Protein AF-A0A4E9F1B1-F1 (afdb_monomer_lite)

InterPro domains:
  IPR003521 ICln [PR01348] (30-45)
  IPR003521 ICln [PR01348] (52-66)
  IPR011993 PH-like domain superfamily [G3DSA:2.30.29.30] (1-97)
  IPR039924 Protein ICln/Lot5/Saf5 [PF03517] (33-86)
  IPR039924 Protein ICln/Lot5/Saf5 [PTHR21399] (10-69)

Sequence (106 aa):
MIVLSNVAVPTDGIRLIQGQVTAYIESESAGEGELTIAESSVTWISNISGQGFSLTYPSIILHAVSRESGKIIGRFIDEINEEKSSLFCTDLFVCSNLFCISFMRR

Structure (mmCIF, N/CA/C/O backbone):
data_AF-A0A4E9F1B1-F1
#
_entry.id   AF-A0A4E9F1B1-F1
#
loop_
_atom_site.group_PDB
_atom_site.id
_atom_site.type_symbol
_atom_site.label_atom_id
_atom_site.label_alt_id
_atom_site.label_comp_id
_atom_site.label_asym_id
_atom_site.label_entity_id
_atom_site.label_seq_id
_atom_site.pdbx_PDB_ins_code
_atom_site.Cartn_x
_atom_site.Cartn_y
_atom_site.Cartn_z
_atom_site.occupancy
_atom_site.B_iso_or_equiv
_atom_site.auth_seq_id
_atom_site.auth_comp_id
_atom_site.auth_asym_id
_atom_site.auth_atom_id
_atom_site.pdbx_PDB_model_num
ATOM 1 N N . MET A 1 1 ? 15.253 -4.364 0.825 1.00 71.69 1 MET A N 1
ATOM 2 C CA . MET A 1 1 ? 14.566 -5.105 -0.262 1.00 71.69 1 MET A CA 1
ATOM 3 C C . MET A 1 1 ? 13.117 -5.453 0.065 1.00 71.69 1 MET A C 1
ATOM 5 O O . MET A 1 1 ? 12.819 -6.300 0.912 1.00 71.69 1 MET A O 1
ATOM 9 N N . ILE A 1 2 ? 12.206 -4.781 -0.634 1.00 77.38 2 ILE A N 1
ATOM 10 C CA . ILE A 1 2 ? 10.764 -5.042 -0.643 1.00 77.38 2 ILE A CA 1
ATOM 11 C C . ILE A 1 2 ? 10.435 -5.645 -2.003 1.00 77.38 2 ILE A C 1
ATOM 13 O O . ILE A 1 2 ? 10.801 -5.082 -3.027 1.00 77.38 2 ILE A O 1
ATOM 17 N N . VAL A 1 3 ? 9.770 -6.798 -2.013 1.00 82.81 3 VAL A N 1
ATOM 18 C CA . VAL A 1 3 ? 9.405 -7.495 -3.250 1.00 82.81 3 VAL A CA 1
ATOM 19 C C . VAL A 1 3 ? 7.907 -7.353 -3.463 1.00 82.81 3 VAL A C 1
ATOM 21 O O . VAL A 1 3 ? 7.120 -7.680 -2.571 1.00 82.81 3 VAL A O 1
ATOM 24 N N . LEU A 1 4 ? 7.522 -6.873 -4.646 1.00 87.75 4 LEU A N 1
ATOM 25 C CA . LEU A 1 4 ? 6.128 -6.855 -5.067 1.00 87.75 4 LEU A CA 1
ATOM 26 C C . LEU A 1 4 ? 5.676 -8.289 -5.336 1.00 87.75 4 LEU A C 1
ATOM 28 O O . LEU A 1 4 ? 6.284 -9.022 -6.111 1.00 87.75 4 LEU A O 1
ATOM 32 N N . SER A 1 5 ? 4.617 -8.702 -4.658 1.00 89.75 5 SER A N 1
ATOM 33 C CA . SER A 1 5 ? 4.042 -10.037 -4.774 1.00 89.75 5 SER A CA 1
ATOM 34 C C . SER A 1 5 ? 2.524 -9.947 -4.753 1.00 89.75 5 SER A C 1
ATOM 36 O O . SER A 1 5 ? 1.951 -8.887 -4.504 1.00 89.75 5 SER A O 1
ATOM 38 N N . ASN A 1 6 ? 1.848 -11.051 -5.053 1.00 90.44 6 ASN A N 1
ATOM 39 C CA . ASN A 1 6 ? 0.400 -11.085 -4.936 1.00 90.44 6 ASN A CA 1
ATOM 40 C C . ASN A 1 6 ? 0.023 -11.073 -3.449 1.00 90.44 6 ASN A C 1
ATOM 42 O O . ASN A 1 6 ? 0.155 -12.088 -2.764 1.00 90.44 6 ASN A O 1
ATOM 46 N N . VAL A 1 7 ? -0.410 -9.917 -2.954 1.00 89.81 7 VAL A N 1
ATOM 47 C CA . VAL A 1 7 ? -0.801 -9.718 -1.556 1.00 89.81 7 VAL A CA 1
ATOM 48 C C . VAL A 1 7 ? -2.315 -9.606 -1.449 1.00 89.81 7 VAL A C 1
ATOM 50 O O . VAL A 1 7 ? -2.974 -9.065 -2.334 1.00 89.81 7 VAL A O 1
ATOM 53 N N . ALA A 1 8 ? -2.875 -10.137 -0.366 1.00 87.75 8 ALA A N 1
ATOM 54 C CA . ALA A 1 8 ? -4.292 -9.991 -0.074 1.00 87.75 8 ALA A CA 1
ATOM 55 C C . ALA A 1 8 ? -4.542 -8.676 0.671 1.00 87.75 8 ALA A C 1
ATOM 57 O O . ALA A 1 8 ? -3.779 -8.310 1.568 1.00 87.75 8 ALA A O 1
ATOM 58 N N . VAL A 1 9 ? -5.630 -7.992 0.320 1.00 87.94 9 VAL A N 1
ATOM 59 C CA . VAL A 1 9 ? -6.112 -6.835 1.080 1.00 87.94 9 VAL A CA 1
ATOM 60 C C . VAL A 1 9 ? -6.564 -7.323 2.463 1.00 87.94 9 VAL A C 1
ATOM 62 O O . VAL A 1 9 ? -7.304 -8.309 2.541 1.00 87.94 9 VAL A O 1
ATOM 65 N N . PRO A 1 10 ? -6.140 -6.674 3.560 1.00 86.69 10 PRO A N 1
ATOM 66 C CA . PRO A 1 10 ? -6.612 -7.027 4.893 1.00 86.69 10 PRO A CA 1
ATOM 67 C C . PRO A 1 10 ? -8.129 -6.836 4.971 1.00 86.69 10 PRO A C 1
ATOM 69 O O . PRO A 1 10 ? -8.646 -5.825 4.508 1.00 86.69 10 PRO A O 1
ATOM 72 N N . THR A 1 11 ? -8.848 -7.806 5.537 1.00 85.62 11 THR A N 1
ATOM 73 C CA . THR A 1 11 ? -10.321 -7.760 5.644 1.00 85.62 11 THR A CA 1
ATOM 74 C C . THR A 1 11 ? -10.792 -7.148 6.965 1.00 85.62 11 THR A C 1
ATOM 76 O O . THR A 1 11 ? -11.854 -6.533 7.022 1.00 85.62 11 THR A O 1
ATOM 79 N N . ASP A 1 12 ? -9.978 -7.258 8.015 1.00 88.56 12 ASP A N 1
ATOM 80 C CA . ASP A 1 12 ? -10.299 -6.805 9.367 1.00 88.56 12 ASP A CA 1
ATOM 81 C C . ASP A 1 12 ? -9.505 -5.559 9.764 1.00 88.56 12 ASP A C 1
ATOM 83 O O . ASP A 1 12 ? -8.343 -5.382 9.390 1.00 88.56 12 ASP A O 1
ATOM 87 N N . GLY A 1 13 ? -10.134 -4.698 10.569 1.00 89.56 13 GLY A N 1
ATOM 88 C CA . GLY A 1 13 ? -9.481 -3.520 11.143 1.00 89.56 13 GLY A CA 1
ATOM 89 C C . GLY A 1 13 ? -9.048 -2.479 10.108 1.00 89.56 13 GLY A C 1
ATOM 90 O O . GLY A 1 13 ? -8.121 -1.718 10.372 1.00 89.56 13 GLY A O 1
ATOM 91 N N . ILE A 1 14 ? -9.664 -2.439 8.923 1.00 92.00 14 ILE A N 1
ATOM 92 C CA . ILE A 1 14 ? -9.366 -1.421 7.909 1.00 92.00 14 ILE A CA 1
ATOM 93 C C . ILE A 1 14 ? -9.719 -0.037 8.469 1.00 92.00 14 ILE A C 1
ATOM 95 O O . ILE A 1 14 ? -10.847 0.214 8.895 1.00 92.00 14 ILE A O 1
ATOM 99 N N . ARG A 1 15 ? -8.747 0.875 8.464 1.00 89.44 15 ARG A N 1
ATOM 100 C CA . ARG A 1 15 ? -8.901 2.268 8.907 1.00 89.44 15 ARG A CA 1
ATOM 101 C C . ARG A 1 15 ? -8.994 3.240 7.742 1.00 89.44 15 ARG A C 1
ATOM 103 O O . ARG A 1 15 ? -9.706 4.233 7.844 1.00 89.44 15 ARG A O 1
ATOM 110 N N . LEU A 1 16 ? -8.273 2.967 6.658 1.00 88.50 16 LEU A N 1
ATOM 111 C CA . LEU A 1 16 ? -8.239 3.826 5.482 1.00 88.50 16 LEU A CA 1
ATOM 112 C C . LEU A 1 16 ? -7.999 2.992 4.228 1.00 88.50 16 LEU A C 1
ATOM 114 O O . LEU A 1 16 ? -7.136 2.118 4.226 1.00 88.50 16 LEU A O 1
ATOM 118 N N . ILE A 1 17 ? -8.715 3.321 3.158 1.00 91.81 17 ILE A N 1
ATOM 119 C CA . ILE A 1 17 ? -8.417 2.871 1.800 1.00 91.81 17 ILE A CA 1
ATOM 120 C C . ILE A 1 17 ? -8.227 4.133 0.966 1.00 91.81 17 ILE A C 1
ATOM 122 O O . ILE A 1 17 ? -9.101 4.999 0.942 1.00 91.81 17 ILE A O 1
ATOM 126 N N . GLN A 1 18 ? -7.073 4.256 0.325 1.00 90.56 18 GLN A N 1
ATOM 127 C CA . GLN A 1 18 ? -6.720 5.390 -0.510 1.00 90.56 18 GLN A CA 1
ATOM 128 C C . GLN A 1 18 ? -6.284 4.883 -1.882 1.00 90.56 18 GLN A C 1
ATOM 130 O O . GLN A 1 18 ? -5.225 4.276 -2.023 1.00 90.56 18 GLN A O 1
ATOM 135 N N . GLY A 1 19 ? -7.094 5.167 -2.899 1.00 91.94 19 GLY A N 1
ATOM 136 C CA . GLY A 1 19 ? -6.711 4.975 -4.295 1.00 91.94 19 GLY A CA 1
ATOM 137 C C . GLY A 1 19 ? -5.762 6.070 -4.786 1.00 91.94 19 GLY A C 1
ATOM 138 O O . GLY A 1 19 ? -5.563 7.085 -4.108 1.00 91.94 19 GLY A O 1
ATOM 139 N N . GLN A 1 20 ? -5.221 5.881 -5.991 1.00 91.06 20 GLN A N 1
ATOM 140 C CA . GLN A 1 20 ? -4.311 6.829 -6.648 1.00 91.06 20 GLN A CA 1
ATOM 141 C C . GLN A 1 20 ? -3.076 7.131 -5.792 1.00 91.06 20 GLN A C 1
ATOM 143 O O . GLN A 1 20 ? -2.730 8.284 -5.515 1.00 91.06 20 GLN A O 1
ATOM 148 N N . VAL A 1 21 ? -2.458 6.061 -5.297 1.00 91.62 21 VAL A N 1
ATOM 149 C CA . VAL A 1 21 ? -1.243 6.118 -4.492 1.00 91.62 21 VAL A CA 1
ATOM 150 C C . VAL A 1 21 ? -0.115 5.470 -5.266 1.00 91.62 21 VAL A C 1
ATOM 152 O O . VAL A 1 21 ? -0.157 4.275 -5.552 1.00 91.62 21 VAL A O 1
ATOM 155 N N . THR A 1 22 ? 0.919 6.243 -5.558 1.00 91.75 22 THR A N 1
ATOM 156 C CA . THR A 1 22 ? 2.142 5.751 -6.180 1.00 91.75 22 THR A CA 1
ATOM 157 C C . THR A 1 22 ? 3.106 5.279 -5.107 1.00 91.75 22 THR A C 1
ATOM 159 O O . THR A 1 22 ? 3.471 6.054 -4.221 1.00 91.75 22 THR A O 1
ATOM 162 N N . ALA A 1 23 ? 3.527 4.018 -5.179 1.00 91.00 23 ALA A N 1
ATOM 163 C CA . ALA A 1 23 ? 4.577 3.499 -4.311 1.00 91.00 23 ALA A CA 1
ATOM 164 C C . ALA A 1 23 ? 5.955 3.653 -4.965 1.00 91.00 23 ALA A C 1
ATOM 166 O O . ALA A 1 23 ? 6.106 3.480 -6.174 1.00 91.00 23 ALA A O 1
ATOM 167 N N . TYR A 1 24 ? 6.961 3.950 -4.151 1.00 87.50 24 TYR A N 1
ATOM 168 C CA . TYR A 1 24 ? 8.361 4.060 -4.536 1.00 87.50 24 TYR A CA 1
ATOM 169 C C . TYR A 1 24 ? 9.186 3.123 -3.666 1.00 87.50 24 TYR A C 1
ATOM 171 O O . TYR A 1 24 ? 9.181 3.268 -2.443 1.00 87.50 24 TYR A O 1
ATOM 179 N N . ILE A 1 25 ? 9.878 2.177 -4.293 1.00 86.50 25 ILE A N 1
ATOM 180 C CA . ILE A 1 25 ? 10.736 1.193 -3.637 1.00 86.50 25 ILE A CA 1
ATOM 181 C C . ILE A 1 25 ? 12.171 1.463 -4.070 1.00 86.50 25 ILE A C 1
ATOM 183 O O . ILE A 1 25 ? 12.432 1.505 -5.264 1.00 86.50 25 ILE A O 1
ATOM 187 N N . GLU A 1 26 ? 13.095 1.656 -3.126 1.00 81.50 26 GLU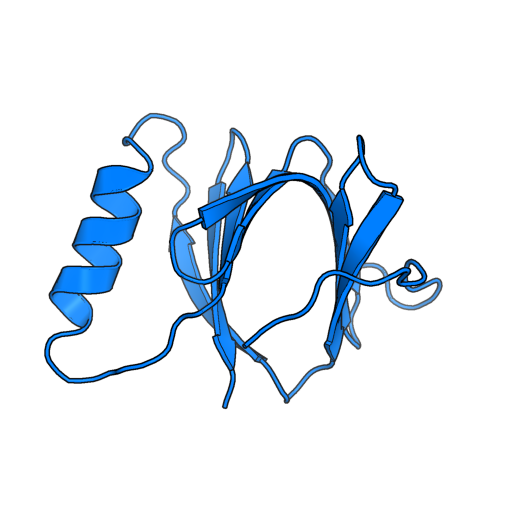 A N 1
ATOM 188 C CA . GLU A 1 26 ? 14.529 1.837 -3.428 1.00 81.50 26 GLU A CA 1
ATOM 189 C C . GLU A 1 26 ? 14.783 2.917 -4.506 1.00 81.50 26 GLU A C 1
ATOM 191 O O . GLU A 1 26 ? 15.652 2.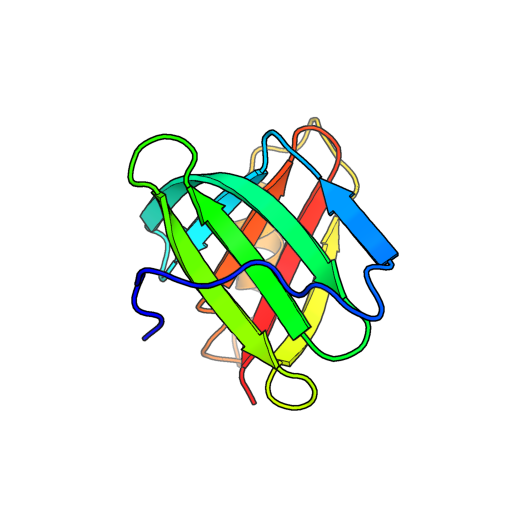769 -5.356 1.00 81.50 26 GLU A O 1
ATOM 196 N N . SER A 1 27 ? 14.021 4.022 -4.464 1.00 74.19 27 SER A N 1
ATOM 197 C CA . SER A 1 27 ? 13.992 5.135 -5.441 1.00 74.19 27 SER A CA 1
ATOM 198 C C . SER A 1 27 ? 13.353 4.855 -6.812 1.00 74.19 27 SER A C 1
ATOM 200 O O . SER A 1 27 ? 13.196 5.781 -7.608 1.00 74.19 27 SER A O 1
ATOM 202 N N . GLU A 1 28 ? 12.876 3.638 -7.064 1.00 83.19 28 GLU A N 1
ATOM 203 C CA . GLU A 1 28 ? 12.118 3.286 -8.266 1.00 83.19 28 GLU A CA 1
ATOM 204 C C . GLU A 1 28 ? 10.609 3.383 -8.025 1.00 83.19 28 GLU A C 1
ATOM 206 O O . GLU A 1 28 ? 10.093 2.958 -6.992 1.00 83.19 28 GLU A O 1
ATOM 211 N N . SER A 1 29 ? 9.860 3.929 -8.985 1.00 85.88 29 SER A N 1
ATOM 212 C CA . SER A 1 29 ? 8.398 3.951 -8.905 1.00 85.88 29 SER A CA 1
ATOM 213 C C . SER A 1 29 ? 7.815 2.573 -9.232 1.00 85.88 29 SER A C 1
ATOM 215 O O . SER A 1 29 ? 7.937 2.105 -10.363 1.00 85.88 29 SER A O 1
ATOM 217 N N . ALA A 1 30 ? 7.093 1.973 -8.288 1.00 89.50 30 ALA A N 1
ATOM 218 C CA . ALA A 1 30 ? 6.315 0.746 -8.483 1.00 89.50 30 ALA A CA 1
ATOM 219 C C . ALA A 1 30 ? 4.995 0.976 -9.255 1.00 89.50 30 ALA A C 1
ATOM 221 O O . ALA A 1 30 ? 4.274 0.025 -9.559 1.00 89.50 30 ALA A O 1
ATOM 222 N N . GLY A 1 31 ? 4.676 2.234 -9.577 1.00 90.56 31 GLY A N 1
ATOM 223 C CA . GLY A 1 31 ? 3.460 2.637 -10.283 1.00 90.56 31 GLY A CA 1
ATOM 224 C C . GLY A 1 31 ? 2.332 3.051 -9.340 1.00 90.56 31 GLY A C 1
ATOM 225 O O . GLY A 1 31 ? 2.532 3.156 -8.131 1.00 90.56 31 GLY A O 1
ATOM 226 N N . GLU A 1 32 ? 1.154 3.313 -9.908 1.00 93.00 32 GLU A N 1
ATOM 227 C CA . GLU A 1 32 ? -0.046 3.715 -9.165 1.00 93.00 32 GLU A CA 1
ATOM 228 C C . GLU A 1 32 ? -0.823 2.491 -8.654 1.00 93.00 32 GLU A C 1
ATOM 230 O O . GLU A 1 32 ? -0.940 1.462 -9.330 1.00 93.00 32 GLU A O 1
ATOM 235 N N . GLY A 1 33 ? -1.366 2.612 -7.449 1.00 94.56 33 GLY A N 1
ATOM 236 C CA . GLY A 1 33 ? -2.112 1.566 -6.777 1.00 94.56 33 GLY A CA 1
ATOM 237 C C . GLY A 1 33 ? -3.045 2.081 -5.689 1.00 94.56 33 GLY A C 1
ATOM 238 O O . GLY A 1 33 ? -3.292 3.283 -5.552 1.00 94.56 33 GLY A O 1
ATOM 239 N N . GLU A 1 34 ? -3.562 1.141 -4.912 1.00 94.38 34 GLU A N 1
ATOM 240 C CA . GLU A 1 34 ? -4.439 1.372 -3.774 1.00 94.38 34 GLU A CA 1
ATOM 241 C C . GLU A 1 34 ? -3.711 1.031 -2.473 1.00 94.38 34 GLU A C 1
ATOM 243 O O . GLU A 1 34 ? -3.207 -0.077 -2.297 1.00 94.38 34 GLU A O 1
ATOM 248 N N . LEU A 1 35 ? -3.652 1.999 -1.559 1.00 92.81 35 LEU A N 1
ATOM 249 C CA . LEU A 1 35 ? -3.104 1.854 -0.217 1.00 92.81 35 LEU A CA 1
ATOM 250 C C . LEU A 1 35 ? -4.231 1.575 0.778 1.00 92.81 35 LEU A C 1
ATOM 252 O O . LEU A 1 35 ? -5.075 2.430 1.034 1.00 92.81 35 LEU A O 1
ATOM 256 N N . THR A 1 36 ? -4.194 0.410 1.403 1.00 92.50 36 THR A N 1
ATOM 257 C CA . THR A 1 36 ? -5.060 0.011 2.509 1.00 92.50 36 THR A CA 1
ATOM 258 C C . THR A 1 36 ? -4.275 0.027 3.815 1.00 92.50 36 THR A C 1
ATOM 260 O O . THR A 1 36 ? -3.312 -0.718 3.987 1.00 92.50 36 THR A O 1
ATOM 263 N N . ILE A 1 37 ? -4.694 0.855 4.765 1.00 90.25 37 ILE A N 1
ATOM 264 C CA . ILE A 1 37 ? -4.154 0.894 6.125 1.00 90.25 37 ILE A CA 1
ATOM 265 C C . ILE A 1 37 ? -5.152 0.184 7.031 1.00 90.25 37 ILE A C 1
ATOM 267 O O . ILE A 1 37 ? -6.263 0.673 7.239 1.00 90.25 37 ILE A O 1
ATOM 271 N N . ALA A 1 38 ? -4.748 -0.952 7.584 1.00 90.88 38 ALA A N 1
ATOM 272 C CA . ALA A 1 38 ? -5.459 -1.667 8.632 1.00 90.88 38 ALA A CA 1
ATOM 273 C C . ALA A 1 38 ? -4.718 -1.543 9.969 1.00 90.88 38 ALA A C 1
ATOM 275 O O . ALA A 1 38 ? -3.549 -1.179 10.018 1.00 90.88 38 ALA A O 1
ATOM 276 N N . GLU A 1 39 ? -5.385 -1.864 11.073 1.00 88.75 39 GLU A N 1
ATOM 277 C CA . GLU A 1 39 ? -4.801 -1.818 12.423 1.00 88.75 39 GLU A CA 1
ATOM 278 C C . GLU A 1 39 ? -3.600 -2.747 12.602 1.00 88.75 39 GLU A C 1
ATOM 280 O O . GLU A 1 39 ? -2.714 -2.469 13.404 1.00 88.75 39 GLU A O 1
ATOM 285 N N . SER A 1 40 ? -3.580 -3.857 11.866 1.00 88.31 40 SER A N 1
ATOM 286 C CA . SER A 1 40 ? -2.536 -4.879 11.939 1.00 88.31 40 SER A CA 1
ATOM 287 C C . SER A 1 40 ? -1.459 -4.712 10.869 1.00 88.31 40 SER A C 1
ATOM 289 O O . SER A 1 40 ? -0.333 -5.180 11.052 1.00 88.31 40 SER A O 1
ATOM 291 N N . SER A 1 41 ? -1.785 -4.077 9.742 1.00 90.44 41 SER A N 1
ATOM 292 C CA . SER A 1 41 ? -0.904 -4.018 8.578 1.00 90.44 41 SER A CA 1
ATOM 293 C C . SER A 1 41 ? -1.251 -2.893 7.609 1.00 90.44 41 SER A C 1
ATOM 295 O O . SER A 1 41 ? -2.390 -2.447 7.518 1.00 90.44 41 SER A O 1
ATOM 297 N N . VAL A 1 42 ? -0.262 -2.478 6.826 1.00 90.81 42 VAL A N 1
ATOM 298 C CA . VAL A 1 42 ? -0.425 -1.599 5.668 1.00 90.81 42 VAL A CA 1
ATOM 299 C C . VAL A 1 42 ? -0.187 -2.414 4.415 1.00 90.81 42 VAL A C 1
ATOM 301 O O . VAL A 1 42 ? 0.855 -3.048 4.279 1.00 90.81 42 VAL A O 1
ATOM 304 N N . THR A 1 43 ? -1.134 -2.383 3.490 1.00 93.12 43 THR A N 1
ATOM 305 C CA . THR A 1 43 ? -1.050 -3.088 2.214 1.00 93.12 43 THR A CA 1
ATOM 306 C C . THR A 1 43 ? -1.189 -2.097 1.078 1.00 93.12 43 THR A C 1
ATOM 308 O O . THR A 1 43 ? -2.080 -1.260 1.101 1.00 93.12 43 THR A O 1
ATOM 311 N N . TRP A 1 44 ? -0.320 -2.178 0.083 1.00 94.56 44 TRP A N 1
ATOM 312 C CA . TRP A 1 44 ? -0.447 -1.414 -1.152 1.00 94.56 44 TRP A CA 1
ATOM 313 C C . TRP A 1 44 ? -0.477 -2.377 -2.327 1.00 94.56 44 TRP A C 1
ATOM 315 O O . TRP A 1 44 ? 0.350 -3.285 -2.357 1.00 94.56 44 TRP A O 1
ATOM 325 N N . ILE A 1 45 ? -1.396 -2.184 -3.273 1.00 95.12 45 ILE A N 1
ATOM 326 C CA . ILE A 1 45 ? -1.547 -3.029 -4.466 1.00 95.12 45 ILE A CA 1
ATOM 327 C C . ILE A 1 45 ? -1.570 -2.152 -5.713 1.00 95.12 45 ILE A C 1
ATOM 329 O O . ILE A 1 45 ? -2.403 -1.258 -5.825 1.00 95.12 45 ILE A O 1
ATOM 333 N N . SER A 1 46 ? -0.685 -2.430 -6.668 1.00 94.62 46 SER A N 1
ATOM 334 C CA . SER A 1 46 ? -0.676 -1.781 -7.977 1.00 94.62 46 SER A CA 1
ATOM 335 C C . SER A 1 46 ? -1.944 -2.107 -8.760 1.00 94.62 46 SER A C 1
ATOM 337 O O . SER A 1 46 ? -2.317 -3.271 -8.904 1.00 94.62 46 SER A O 1
ATOM 339 N N . ASN A 1 47 ? -2.551 -1.082 -9.355 1.00 91.94 47 ASN A N 1
ATOM 340 C CA . ASN A 1 47 ? -3.733 -1.247 -10.199 1.00 91.94 47 ASN A CA 1
ATOM 341 C C . ASN A 1 47 ? -3.398 -1.923 -11.546 1.00 91.94 47 ASN A C 1
ATOM 343 O O . ASN A 1 47 ? -4.250 -2.547 -12.168 1.00 91.94 47 ASN A O 1
ATOM 347 N N . ILE A 1 48 ? -2.146 -1.804 -12.005 1.00 89.69 48 ILE A N 1
ATOM 348 C CA . ILE A 1 48 ? -1.716 -2.306 -13.319 1.00 89.69 48 ILE A CA 1
ATOM 349 C C . ILE A 1 48 ? -1.256 -3.763 -13.227 1.00 89.69 48 ILE A C 1
ATOM 351 O O . ILE A 1 48 ? -1.669 -4.591 -14.035 1.00 89.69 48 ILE A O 1
ATOM 355 N N . SER A 1 49 ? -0.384 -4.085 -12.266 1.00 89.12 49 SER A N 1
ATOM 356 C CA . SER A 1 49 ? 0.182 -5.436 -12.142 1.00 89.12 49 SER A CA 1
ATOM 357 C C . SER A 1 49 ? -0.634 -6.359 -11.236 1.00 89.12 49 SER A C 1
ATOM 359 O O . SER A 1 49 ? -0.419 -7.570 -11.266 1.00 89.12 49 SER A O 1
ATOM 361 N N . GLY A 1 50 ? -1.525 -5.811 -10.399 1.00 90.25 50 GLY A N 1
ATOM 362 C CA . GLY A 1 50 ? -2.197 -6.552 -9.327 1.00 90.25 50 GLY A CA 1
ATOM 363 C C . GLY A 1 50 ? -1.249 -7.011 -8.211 1.00 90.25 50 GLY A C 1
ATOM 364 O O . GLY A 1 50 ? -1.658 -7.742 -7.312 1.00 90.25 50 GLY A O 1
ATOM 365 N N . GLN A 1 51 ? 0.022 -6.605 -8.259 1.00 92.81 51 GLN A N 1
ATOM 366 C CA . GLN A 1 51 ? 1.031 -6.949 -7.264 1.00 92.81 51 GLN A CA 1
ATOM 367 C C . GLN A 1 51 ? 1.246 -5.800 -6.292 1.00 92.81 51 GLN A C 1
ATOM 369 O O . GLN A 1 51 ? 1.052 -4.630 -6.614 1.00 92.81 51 GLN A O 1
ATOM 374 N N . GLY A 1 52 ? 1.690 -6.144 -5.095 1.00 93.56 52 GLY A N 1
ATOM 375 C CA . GLY A 1 52 ? 1.775 -5.217 -3.993 1.00 93.56 52 GLY A CA 1
ATOM 376 C C . GLY A 1 52 ? 2.714 -5.675 -2.894 1.00 93.56 52 GLY A C 1
ATOM 377 O O . GLY A 1 52 ? 3.435 -6.664 -3.021 1.00 93.56 52 GLY A O 1
ATOM 378 N N . PHE A 1 53 ? 2.684 -4.956 -1.784 1.00 92.19 53 PHE A N 1
ATOM 379 C CA . PHE A 1 53 ? 3.350 -5.354 -0.552 1.00 92.19 53 PHE A CA 1
ATOM 380 C C . PHE A 1 53 ? 2.371 -5.245 0.611 1.00 92.19 53 PHE A C 1
ATOM 382 O O . PHE A 1 53 ? 1.469 -4.411 0.601 1.00 92.19 53 PHE A O 1
ATOM 389 N N . SER A 1 54 ? 2.579 -6.070 1.631 1.00 91.25 54 SER A N 1
ATOM 390 C CA . SER A 1 54 ? 1.870 -5.988 2.902 1.00 91.25 54 SER A CA 1
ATOM 391 C C . SER A 1 54 ? 2.898 -5.947 4.026 1.00 91.25 54 SER A C 1
ATOM 393 O O . SER A 1 54 ? 3.856 -6.723 4.042 1.00 91.25 54 SER A O 1
ATOM 395 N N . LEU A 1 55 ? 2.752 -4.979 4.921 1.00 88.81 55 LEU A N 1
ATOM 396 C CA . LEU A 1 55 ? 3.682 -4.679 5.999 1.00 88.81 55 LEU A CA 1
ATOM 397 C C . LEU A 1 55 ? 2.917 -4.702 7.310 1.00 88.81 55 LEU A C 1
ATOM 399 O O . LEU A 1 55 ? 2.080 -3.842 7.562 1.00 88.81 55 LEU A O 1
ATOM 403 N N . THR A 1 56 ? 3.204 -5.686 8.148 1.00 87.75 56 THR A N 1
ATOM 404 C CA . THR A 1 56 ? 2.578 -5.830 9.462 1.00 87.75 56 THR A CA 1
ATOM 405 C C . THR A 1 56 ? 3.242 -4.925 10.493 1.00 87.75 56 THR A C 1
ATOM 407 O O . THR A 1 56 ? 4.467 -4.800 10.527 1.00 87.75 56 THR A O 1
ATOM 410 N N . TYR A 1 57 ? 2.457 -4.339 11.391 1.00 83.94 57 TYR A N 1
ATOM 411 C CA . TYR A 1 57 ? 3.003 -3.708 12.591 1.00 83.94 57 TYR A CA 1
ATOM 412 C C . TYR A 1 57 ? 3.467 -4.790 13.585 1.00 83.94 57 TYR A C 1
ATOM 414 O O . TYR A 1 57 ? 2.821 -5.834 13.680 1.00 83.94 57 TYR A O 1
ATOM 422 N N . PRO A 1 58 ? 4.573 -4.593 14.333 1.00 80.62 58 PRO A N 1
ATOM 423 C CA . PRO A 1 58 ? 5.399 -3.386 14.442 1.00 80.62 58 PRO A CA 1
ATOM 424 C C . PRO A 1 58 ? 6.630 -3.378 13.509 1.00 80.62 58 PRO A C 1
ATOM 426 O O . PRO A 1 58 ? 7.592 -2.664 13.779 1.00 80.62 58 PRO A O 1
ATOM 429 N N . SER A 1 59 ? 6.648 -4.178 12.436 1.00 78.81 59 SER A N 1
ATOM 430 C CA . SER A 1 59 ? 7.811 -4.300 11.536 1.00 78.81 59 SER A CA 1
ATOM 431 C C . SER A 1 59 ? 8.118 -3.023 10.746 1.00 78.81 59 SER A C 1
ATOM 433 O O . SER A 1 59 ? 9.196 -2.901 10.165 1.00 78.81 59 SER A O 1
ATOM 435 N N . ILE A 1 60 ? 7.175 -2.080 10.716 1.00 76.19 60 ILE A N 1
ATOM 436 C CA . ILE A 1 60 ? 7.323 -0.765 10.099 1.00 76.19 60 ILE A CA 1
ATOM 437 C C . ILE A 1 60 ? 7.074 0.350 11.108 1.00 76.19 60 ILE A C 1
ATOM 439 O O . ILE A 1 60 ? 6.205 0.246 11.975 1.00 76.19 60 ILE A O 1
ATOM 443 N N . ILE A 1 61 ? 7.814 1.440 10.941 1.00 75.25 61 ILE A N 1
ATOM 444 C CA . ILE A 1 61 ? 7.618 2.704 11.641 1.00 75.25 61 ILE A CA 1
ATOM 445 C C . ILE A 1 61 ? 7.290 3.755 10.582 1.00 75.25 61 ILE A C 1
ATOM 447 O O . ILE A 1 61 ? 7.954 3.853 9.545 1.00 75.25 61 ILE A O 1
ATOM 451 N N . LEU A 1 62 ? 6.237 4.529 10.835 1.00 71.31 62 LEU A N 1
ATOM 452 C CA . LEU A 1 62 ? 5.932 5.700 10.026 1.00 71.31 62 LEU A CA 1
ATOM 453 C C . LEU A 1 62 ? 6.983 6.770 10.332 1.00 71.31 62 LEU A C 1
ATOM 455 O O . LEU A 1 62 ? 7.071 7.250 11.458 1.00 71.31 62 LEU A O 1
ATOM 459 N N . HIS A 1 63 ? 7.811 7.075 9.334 1.00 68.81 63 HIS A N 1
ATOM 460 C CA . HIS A 1 63 ? 8.991 7.919 9.501 1.00 68.81 63 HIS A CA 1
ATOM 461 C C . HIS A 1 63 ? 8.670 9.398 9.287 1.00 68.81 63 HIS A C 1
ATOM 463 O O . HIS A 1 63 ? 9.085 10.246 10.065 1.00 68.81 63 HIS A O 1
ATOM 469 N N . ALA A 1 64 ? 7.912 9.713 8.235 1.00 72.19 64 ALA A N 1
ATOM 470 C CA . ALA A 1 64 ? 7.551 11.083 7.885 1.00 72.19 64 ALA A CA 1
ATOM 471 C C . ALA A 1 64 ? 6.219 11.115 7.130 1.00 72.19 64 ALA A C 1
ATOM 473 O O . ALA A 1 64 ? 5.907 10.188 6.377 1.00 72.19 64 ALA A O 1
ATOM 474 N N . VAL A 1 65 ? 5.458 12.199 7.310 1.00 73.75 65 VAL A N 1
ATOM 475 C CA . VAL A 1 65 ? 4.226 12.489 6.563 1.00 73.75 65 VAL A CA 1
ATOM 476 C C . VAL A 1 65 ? 4.279 13.931 6.076 1.00 73.75 65 VAL A C 1
ATOM 478 O O . VAL A 1 65 ? 4.399 14.845 6.886 1.00 73.75 65 VAL A O 1
ATOM 481 N N . SER A 1 66 ? 4.133 14.141 4.770 1.00 75.69 66 SER A N 1
ATOM 482 C CA . SER A 1 66 ? 3.944 15.468 4.174 1.00 75.69 66 SER A CA 1
ATOM 483 C C . SER A 1 66 ? 2.538 15.605 3.607 1.00 75.69 66 SER A C 1
ATOM 485 O O . SER A 1 66 ? 1.982 14.640 3.087 1.00 75.69 66 SER A O 1
ATOM 487 N N . ARG A 1 67 ? 1.963 16.808 3.720 1.00 69.31 67 ARG A N 1
ATOM 488 C CA . ARG A 1 67 ? 0.628 17.176 3.209 1.00 69.31 67 ARG A CA 1
ATOM 489 C C . ARG A 1 67 ? 0.679 18.133 2.016 1.00 69.31 67 ARG A C 1
ATOM 491 O O . ARG A 1 67 ? -0.351 18.667 1.617 1.00 69.31 67 ARG A O 1
ATOM 498 N N . GLU A 1 68 ? 1.859 18.403 1.466 1.00 59.62 68 GLU A N 1
ATOM 499 C CA . GLU A 1 68 ? 1.967 19.335 0.346 1.00 59.62 68 GLU A CA 1
ATOM 500 C C . GLU A 1 68 ? 1.819 18.606 -0.988 1.00 59.62 68 GLU A C 1
ATOM 502 O O . GLU A 1 68 ? 2.766 18.029 -1.509 1.00 59.62 68 GLU A O 1
ATOM 507 N N . SER A 1 69 ? 0.624 18.699 -1.570 1.00 54.47 69 SER A N 1
ATOM 508 C CA . SER A 1 69 ? 0.314 18.237 -2.929 1.00 54.47 69 SER A CA 1
ATOM 509 C C . SER A 1 69 ? 1.135 18.937 -4.022 1.00 54.47 69 SER A C 1
ATOM 511 O O . SER A 1 69 ? 1.253 18.432 -5.135 1.00 54.47 69 SER A O 1
ATOM 513 N N . GLY A 1 70 ? 1.695 20.115 -3.717 1.00 53.22 70 GLY A N 1
ATOM 514 C CA . GLY A 1 70 ? 2.392 20.974 -4.677 1.00 53.22 70 GLY A CA 1
ATOM 515 C C . GLY A 1 70 ? 3.919 20.904 -4.645 1.00 53.22 70 GLY A C 1
ATOM 516 O O . GLY A 1 70 ? 4.562 21.413 -5.565 1.00 53.22 70 GLY A O 1
ATOM 517 N N . LYS A 1 71 ? 4.534 20.301 -3.619 1.00 49.28 71 LYS A N 1
ATOM 518 C CA . LYS A 1 71 ? 5.995 20.193 -3.561 1.00 49.28 71 LYS A CA 1
ATOM 519 C C . LYS A 1 71 ? 6.430 18.864 -4.153 1.00 49.28 71 LYS A C 1
ATOM 521 O O . LYS A 1 71 ? 6.270 17.815 -3.546 1.00 49.28 71 LYS A O 1
ATOM 526 N N . ILE A 1 72 ? 6.962 18.984 -5.372 1.00 51.09 72 ILE A N 1
ATOM 527 C CA . ILE A 1 72 ? 7.764 18.023 -6.138 1.00 51.09 72 ILE A CA 1
ATOM 528 C C . ILE A 1 72 ? 8.246 16.883 -5.239 1.00 51.09 72 ILE A C 1
ATOM 530 O O . ILE A 1 72 ? 9.003 17.138 -4.312 1.00 51.09 72 ILE A O 1
ATOM 534 N N . ILE A 1 73 ? 7.842 15.647 -5.539 1.00 53.84 73 ILE A N 1
ATOM 535 C CA . ILE A 1 73 ? 8.270 14.413 -4.851 1.00 53.84 73 ILE A CA 1
ATOM 536 C C . ILE A 1 73 ? 9.781 14.418 -4.558 1.00 53.84 73 ILE A C 1
ATOM 538 O O . ILE A 1 73 ? 10.195 14.024 -3.474 1.00 53.84 73 ILE A O 1
ATOM 542 N N . GLY A 1 74 ? 10.581 14.962 -5.483 1.00 55.41 74 GLY A N 1
ATOM 543 C CA . GLY A 1 74 ? 12.008 15.239 -5.301 1.00 55.41 74 GLY A CA 1
ATOM 544 C C . GLY A 1 74 ? 12.339 16.034 -4.035 1.00 55.41 74 GLY A C 1
ATOM 545 O O . GLY A 1 74 ? 13.166 15.570 -3.275 1.00 55.41 74 GLY A O 1
ATOM 546 N N . ARG A 1 75 ? 11.641 17.136 -3.721 1.00 58.97 75 ARG A N 1
ATOM 547 C CA . ARG A 1 75 ? 11.854 17.890 -2.471 1.00 58.97 75 ARG A CA 1
ATOM 548 C C . ARG A 1 75 ? 11.511 17.095 -1.223 1.00 58.97 75 ARG A C 1
ATOM 550 O O . ARG A 1 75 ? 12.232 17.216 -0.251 1.00 58.97 75 ARG A O 1
ATOM 557 N N . PHE A 1 76 ? 10.446 16.292 -1.229 1.00 57.66 76 PHE A N 1
ATOM 558 C CA . PHE A 1 76 ? 10.150 15.448 -0.067 1.00 57.66 76 PHE A CA 1
ATOM 559 C C . PHE A 1 76 ? 11.219 14.365 0.110 1.00 57.66 76 PHE A C 1
ATOM 561 O O . PHE A 1 76 ? 11.633 14.093 1.232 1.00 57.66 76 PHE A O 1
ATOM 568 N N . ILE A 1 77 ? 11.702 13.781 -0.994 1.00 56.25 77 ILE A N 1
ATOM 569 C CA . ILE A 1 77 ? 12.843 12.862 -0.981 1.00 56.25 77 ILE A CA 1
ATOM 570 C C . ILE A 1 77 ? 14.104 13.585 -0.500 1.00 56.25 77 ILE A C 1
ATOM 572 O O . ILE A 1 77 ? 14.794 13.014 0.329 1.00 56.25 77 ILE A O 1
ATOM 576 N N . ASP A 1 78 ? 14.378 14.811 -0.951 1.00 61.56 78 ASP A N 1
ATOM 577 C CA . ASP A 1 78 ? 15.533 15.622 -0.550 1.00 61.56 78 ASP A CA 1
ATOM 578 C C . ASP A 1 78 ? 15.450 16.026 0.925 1.00 61.56 78 ASP A C 1
ATOM 580 O O . ASP A 1 78 ? 16.429 15.854 1.631 1.00 61.56 78 ASP A O 1
ATOM 584 N N . GLU A 1 79 ? 14.295 16.477 1.428 1.00 59.84 79 GLU A N 1
ATOM 585 C CA . GLU A 1 79 ? 14.065 16.783 2.851 1.00 59.84 79 GLU A CA 1
ATOM 586 C C . GLU A 1 79 ? 14.302 15.538 3.711 1.00 59.84 79 GLU A C 1
ATOM 588 O O . GLU A 1 79 ? 15.042 15.569 4.693 1.00 59.84 79 GLU A O 1
ATOM 593 N N . ILE A 1 80 ? 13.743 14.403 3.285 1.00 55.97 80 ILE A N 1
ATOM 594 C CA . ILE A 1 80 ? 13.991 13.122 3.933 1.00 55.97 80 ILE A CA 1
ATOM 595 C C . ILE A 1 80 ? 15.467 12.712 3.805 1.00 55.97 80 ILE A C 1
ATOM 597 O O . ILE A 1 80 ? 15.988 12.077 4.712 1.00 55.97 80 ILE A O 1
ATOM 601 N N . ASN A 1 81 ? 16.140 12.996 2.689 1.00 55.44 81 ASN A N 1
ATOM 602 C CA . ASN A 1 81 ? 17.534 12.620 2.457 1.00 55.44 81 ASN A CA 1
ATOM 603 C C . ASN A 1 81 ? 18.522 13.548 3.188 1.00 55.44 81 ASN A C 1
ATOM 605 O O . ASN A 1 81 ? 19.612 13.127 3.567 1.00 55.44 81 ASN A O 1
ATOM 609 N N . GLU A 1 82 ? 18.131 14.792 3.446 1.00 57.78 82 GLU A N 1
ATOM 610 C CA . GLU A 1 82 ? 18.914 15.773 4.190 1.00 57.78 82 GLU A CA 1
ATOM 611 C C . GLU A 1 82 ? 18.877 15.473 5.696 1.00 57.78 82 GLU A C 1
ATOM 613 O O . GLU A 1 82 ? 19.920 15.523 6.351 1.00 57.78 82 GLU A O 1
ATOM 618 N N . GLU A 1 83 ? 17.745 14.993 6.235 1.00 53.84 83 GLU A N 1
ATOM 619 C CA . GLU A 1 83 ? 17.708 14.400 7.587 1.00 53.84 83 GLU A CA 1
ATOM 620 C C . GLU A 1 83 ? 18.527 13.089 7.701 1.00 53.84 83 GLU A C 1
ATOM 622 O O . GLU A 1 83 ? 18.832 12.632 8.805 1.00 53.84 83 GLU A O 1
ATOM 627 N N . LYS A 1 84 ? 18.944 12.482 6.579 1.00 50.16 84 LYS A N 1
ATOM 628 C CA . LYS A 1 84 ? 19.533 11.129 6.492 1.00 50.16 84 LYS A CA 1
ATOM 629 C C . LYS A 1 84 ? 21.049 11.029 6.409 1.00 50.16 84 LYS A C 1
ATOM 631 O O . LYS A 1 84 ? 21.544 9.924 6.180 1.00 50.16 84 LYS A O 1
ATOM 636 N N . SER A 1 85 ? 21.817 12.083 6.677 1.00 50.31 85 SER A N 1
ATOM 637 C CA . SER A 1 85 ? 23.285 11.9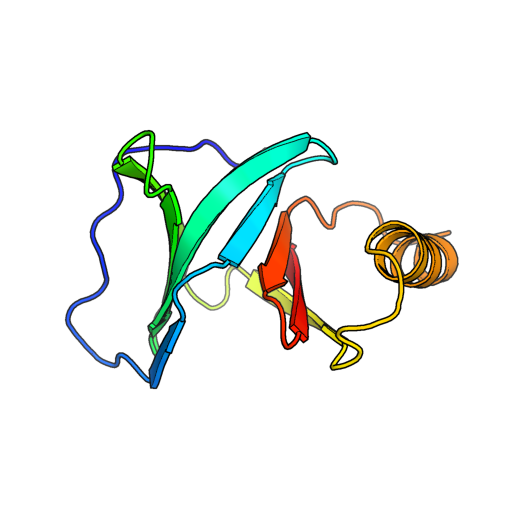31 6.732 1.00 50.31 85 SER A CA 1
ATOM 638 C C . SER A 1 85 ? 23.753 10.814 7.706 1.00 50.31 85 SER A C 1
ATOM 640 O O . SER A 1 85 ? 24.882 10.344 7.602 1.00 50.31 85 SER A O 1
ATOM 642 N N . SER A 1 86 ? 22.890 10.303 8.606 1.00 50.62 86 SER A N 1
ATOM 643 C CA . SER A 1 86 ? 23.205 9.156 9.478 1.00 50.62 86 SER A CA 1
ATOM 644 C C . SER A 1 86 ? 22.285 7.921 9.410 1.00 50.62 86 SER A C 1
ATOM 646 O O . SER A 1 86 ? 22.673 6.878 9.939 1.00 50.62 86 SER A O 1
ATOM 648 N N . LEU A 1 87 ? 21.102 7.970 8.786 1.00 47.25 87 LEU A N 1
ATOM 649 C CA . LEU A 1 87 ? 20.097 6.894 8.884 1.00 47.25 87 LEU A CA 1
ATOM 650 C C . LEU A 1 87 ? 19.768 6.304 7.506 1.00 47.25 87 LEU A C 1
ATOM 652 O O . LEU A 1 87 ? 18.812 6.673 6.827 1.00 47.25 87 LEU A O 1
ATOM 656 N N . PHE A 1 88 ? 20.604 5.347 7.111 1.00 48.06 88 PHE A N 1
ATOM 657 C CA . PHE A 1 88 ? 20.336 4.353 6.073 1.00 48.06 88 PHE A CA 1
ATOM 658 C C . PHE A 1 88 ? 18.901 3.772 6.178 1.00 48.06 88 PHE A C 1
ATOM 660 O O . PHE A 1 88 ? 18.389 3.575 7.278 1.00 48.06 88 PHE A O 1
ATOM 667 N N . CYS A 1 89 ? 18.300 3.415 5.033 1.00 56.31 89 CYS A N 1
ATOM 668 C CA . CYS A 1 89 ? 17.123 2.529 4.895 1.00 56.31 89 CYS A CA 1
ATOM 669 C C . CYS A 1 89 ? 15.710 3.096 5.162 1.00 56.31 89 CYS A C 1
ATOM 671 O O . CYS A 1 89 ? 14.937 2.525 5.930 1.00 56.31 89 CYS A O 1
ATOM 673 N N . THR A 1 90 ? 15.267 4.128 4.438 1.00 58.06 90 THR A N 1
ATOM 674 C CA . THR A 1 90 ? 13.837 4.140 4.035 1.00 58.06 90 THR A CA 1
ATOM 675 C C . THR A 1 90 ? 13.755 3.626 2.610 1.00 58.06 90 THR A C 1
ATOM 677 O O . THR A 1 90 ? 14.041 4.352 1.662 1.00 58.06 90 THR A O 1
ATOM 680 N N . ASP A 1 91 ? 13.412 2.343 2.494 1.00 75.56 91 ASP A N 1
ATOM 681 C CA . ASP A 1 91 ? 13.270 1.637 1.217 1.00 75.56 91 ASP A CA 1
ATOM 682 C C . ASP A 1 91 ? 11.909 1.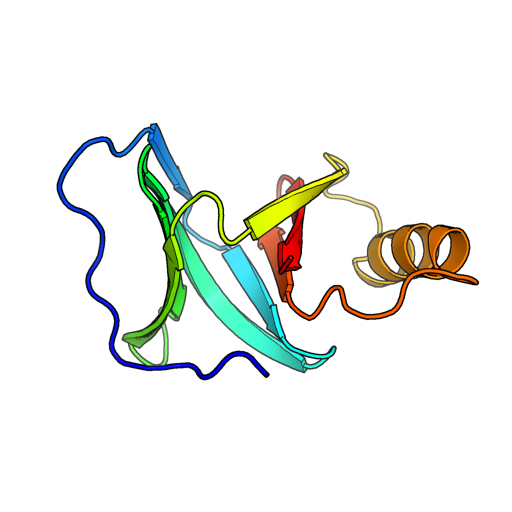906 0.567 1.00 75.56 91 ASP A C 1
ATOM 684 O O . ASP A 1 91 ? 11.710 1.494 -0.569 1.00 75.56 91 ASP A O 1
ATOM 688 N N . LEU A 1 92 ? 10.960 2.536 1.275 1.00 84.12 92 LEU A N 1
ATOM 689 C CA . LEU A 1 92 ? 9.575 2.636 0.831 1.00 84.12 92 LEU A CA 1
ATOM 690 C C . LEU A 1 92 ? 8.932 3.990 1.110 1.00 84.12 92 LEU A C 1
ATO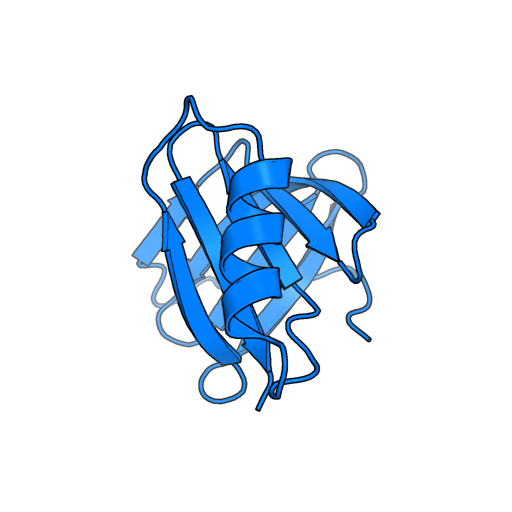M 692 O O . LEU A 1 92 ? 8.813 4.421 2.258 1.00 84.12 92 LEU A O 1
ATOM 696 N N . PHE A 1 93 ? 8.380 4.576 0.054 1.00 86.19 93 PHE A N 1
ATOM 697 C CA . PHE A 1 93 ? 7.550 5.771 0.119 1.00 86.19 93 PHE A CA 1
ATOM 698 C C . PHE A 1 93 ? 6.253 5.529 -0.634 1.00 86.19 93 PHE A C 1
ATOM 700 O O . PHE A 1 93 ? 6.235 4.844 -1.652 1.00 86.19 93 PHE A O 1
ATOM 707 N N . VAL A 1 94 ? 5.163 6.109 -0.152 1.00 88.75 94 VAL A N 1
ATOM 708 C CA . VAL A 1 94 ? 3.892 6.140 -0.873 1.00 88.75 94 VAL A CA 1
ATOM 709 C C . VAL A 1 94 ? 3.430 7.581 -0.985 1.00 88.75 94 VAL A C 1
ATOM 711 O O . 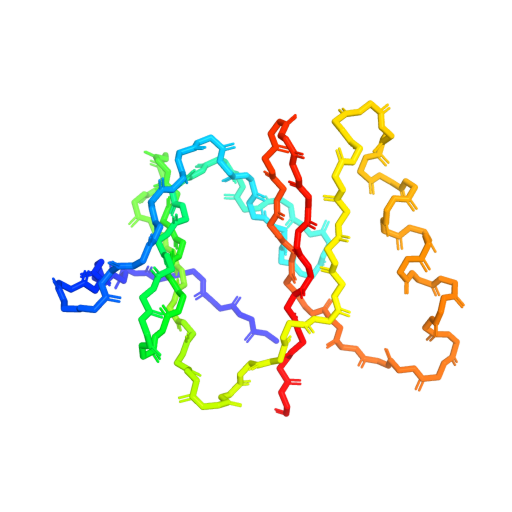VAL A 1 94 ? 3.422 8.310 0.004 1.00 88.75 94 VAL A O 1
ATOM 714 N N . CYS A 1 95 ? 3.059 8.001 -2.185 1.00 88.00 95 CYS A N 1
ATOM 715 C CA . CYS A 1 95 ? 2.607 9.356 -2.463 1.00 88.00 95 CYS A CA 1
ATOM 716 C C . CYS A 1 95 ? 1.254 9.325 -3.160 1.00 88.00 95 CYS A C 1
ATOM 718 O O . CYS A 1 95 ? 1.059 8.618 -4.142 1.00 88.00 95 CYS A O 1
ATOM 720 N N . SER A 1 96 ? 0.328 10.122 -2.652 1.00 85.69 96 SER A N 1
ATOM 721 C CA . SER A 1 96 ? -0.938 10.461 -3.283 1.00 85.69 96 SER A CA 1
ATOM 722 C C . SER A 1 96 ? -0.930 11.936 -3.678 1.00 85.69 96 SER A C 1
ATOM 724 O O . SER A 1 96 ? -0.061 12.703 -3.266 1.00 85.69 96 SER A O 1
ATOM 726 N N . ASN A 1 97 ? -1.969 12.369 -4.386 1.00 81.69 97 ASN A N 1
ATOM 727 C CA . ASN A 1 97 ? -2.197 13.779 -4.704 1.00 81.69 97 ASN A CA 1
ATOM 728 C C . ASN A 1 97 ? -2.381 14.667 -3.462 1.00 81.69 97 ASN A C 1
ATOM 730 O O . ASN A 1 97 ? -2.376 15.884 -3.596 1.00 81.69 97 ASN A O 1
ATOM 734 N N . LEU A 1 98 ? -2.596 14.093 -2.273 1.00 79.50 98 LEU A N 1
ATOM 735 C CA . LEU A 1 98 ? -2.823 14.841 -1.031 1.00 79.50 98 LEU A CA 1
ATOM 736 C C . LEU A 1 98 ? -1.676 14.730 -0.021 1.00 79.50 98 LEU A C 1
ATOM 738 O O . LEU A 1 98 ? -1.571 15.575 0.867 1.00 79.50 98 LEU A O 1
ATOM 742 N N . PHE A 1 99 ? -0.864 13.675 -0.089 1.00 81.94 99 PHE A N 1
ATOM 743 C CA . PHE A 1 99 ? 0.137 13.404 0.937 1.00 81.94 99 PHE A CA 1
ATOM 744 C C . PHE A 1 99 ? 1.226 12.450 0.452 1.00 81.94 99 PHE A C 1
ATOM 746 O O . PHE A 1 99 ? 0.984 11.624 -0.423 1.00 81.94 99 PHE A O 1
ATOM 753 N N . CYS A 1 100 ? 2.388 12.491 1.099 1.00 83.31 100 CYS A N 1
ATOM 754 C CA . CYS A 1 100 ? 3.427 11.470 0.978 1.00 83.31 100 CYS A CA 1
ATOM 755 C C . CYS A 1 100 ? 3.764 10.901 2.358 1.00 83.31 100 CYS A C 1
ATOM 757 O O . CYS A 1 100 ? 3.905 11.654 3.321 1.00 83.31 100 CYS A O 1
ATOM 759 N N . ILE A 1 101 ? 3.895 9.579 2.454 1.00 83.94 101 ILE A N 1
ATOM 760 C CA . ILE A 1 101 ? 4.287 8.858 3.668 1.00 83.94 101 ILE A CA 1
ATOM 761 C C . ILE A 1 101 ? 5.558 8.070 3.378 1.00 83.94 101 ILE A C 1
ATOM 763 O O . ILE A 1 101 ? 5.654 7.367 2.374 1.00 83.94 101 ILE A O 1
ATOM 767 N N . SER A 1 102 ? 6.517 8.169 4.292 1.00 82.38 102 SER A N 1
ATOM 768 C CA . SER A 1 102 ? 7.722 7.345 4.307 1.00 82.38 102 SER A CA 1
ATOM 769 C C . SER A 1 102 ? 7.596 6.235 5.344 1.00 82.38 102 SER A C 1
ATOM 771 O O . SER A 1 102 ? 7.265 6.502 6.506 1.00 82.38 102 SER A O 1
ATOM 773 N N . PHE A 1 103 ? 7.885 5.001 4.937 1.00 83.31 103 PHE A N 1
ATOM 774 C CA . PHE A 1 103 ? 7.932 3.843 5.821 1.00 83.31 103 PHE A CA 1
ATOM 775 C C . PHE A 1 103 ? 9.375 3.388 6.006 1.00 83.31 103 PHE A C 1
ATOM 777 O O . PHE A 1 103 ? 10.066 3.030 5.050 1.00 83.31 103 PHE A O 1
ATOM 784 N N . MET A 1 104 ? 9.811 3.354 7.261 1.00 78.44 104 MET A N 1
ATOM 785 C CA . MET A 1 104 ? 11.085 2.762 7.648 1.00 78.44 104 MET A CA 1
ATOM 786 C C . MET A 1 104 ? 10.817 1.364 8.200 1.00 78.44 104 MET A C 1
ATOM 788 O O . MET A 1 104 ? 9.948 1.189 9.059 1.00 78.44 104 MET A O 1
ATOM 792 N N . ARG A 1 105 ? 11.542 0.356 7.709 1.00 72.69 105 ARG A N 1
ATOM 793 C CA . ARG A 1 105 ? 11.573 -0.953 8.371 1.00 72.69 105 ARG A CA 1
ATOM 794 C C . ARG A 1 105 ? 12.550 -0.894 9.540 1.00 72.69 105 ARG A C 1
ATOM 796 O O . ARG A 1 105 ? 13.591 -0.254 9.429 1.00 72.69 105 ARG A O 1
ATOM 803 N N . ARG A 1 106 ? 12.180 -1.538 10.645 1.00 68.06 106 ARG A N 1
ATOM 804 C CA . ARG A 1 106 ? 13.079 -1.737 11.785 1.00 68.06 106 ARG A CA 1
ATOM 805 C C . ARG A 1 106 ? 14.107 -2.826 11.496 1.00 68.06 106 ARG A C 1
ATOM 807 O O . ARG A 1 106 ? 13.747 -3.778 10.769 1.00 68.06 106 ARG A O 1
#

Radius of gyration: 13.13 Å; chains: 1; bounding box: 34×32×28 Å

Secondary structure (DSSP, 8-state):
----B--PPP-SSEEEEEEEEEEEETTEEEEEEEEEEESSEEEEEETTT--EEEEETTSEEEEEEE--TTS-HHHHHHHHHHTTSS-----EEEEESS-EEEEEE-

pLDDT: mean 79.06, std 14.42, range [47.25, 95.12]

Organism: Brugia malayi (NCBI:txid6279)

Foldseek 3Di:
DFDWAQDDADPPQWDDKDFQKWKAFQNRTPAGWIWTDGPFWIWTAHPVPRTTGIGGPPQKDWDDKDQDLPDDPVVVVVVVVVVVPPDDAQRMWMDHSGMIITIGGD